Protein AF-A0A2I4BQE4-F1 (afdb_monomer_lite)

Secondary structure (DSSP, 8-state):
---------SS--TTHHHHHHHTS-HHHHHHHHHHHHHHHHHHHHHHHS-TTTS-HHHHHHHHHHHHHHHHHHHHGGGHHHHHHHHHHHHHHHHHS-HHHHHHHHHHHHHHHHHHHHHHIIIIITTT-----THHHHHHHHHHHHHHHHHHH--

InterPro domains:
  IPR049941 Lysophospholipid acyltransferase 7/Porcupine-like [PTHR13906] (12-153)

Organism: Austrofundulus limnaeus (NCBI:txid52670)

Structure (mmCIF, N/CA/C/O backbone):
data_AF-A0A2I4BQE4-F1
#
_entry.id   AF-A0A2I4BQE4-F1
#
loop_
_atom_site.group_PDB
_atom_site.id
_atom_site.type_symbol
_atom_site.label_atom_id
_atom_site.label_alt_id
_atom_site.label_comp_id
_atom_site.label_asym_id
_atom_site.label_entity_id
_atom_site.label_seq_id
_atom_site.pdbx_PDB_ins_code
_atom_site.Cartn_x
_atom_site.Cartn_y
_atom_site.Cartn_z
_atom_site.occupancy
_atom_site.B_iso_or_equiv
_atom_site.auth_seq_id
_atom_site.auth_comp_id
_atom_site.auth_asym_id
_atom_site.auth_atom_id
_atom_site.pdbx_PDB_model_num
ATOM 1 N N . MET A 1 1 ? 26.799 -1.380 -29.838 1.00 35.16 1 MET A N 1
ATOM 2 C CA . MET A 1 1 ? 26.316 -2.377 -28.862 1.00 35.16 1 MET A CA 1
ATOM 3 C C . MET A 1 1 ? 25.906 -1.593 -27.624 1.00 35.16 1 MET A C 1
ATOM 5 O O . MET A 1 1 ? 26.771 -1.190 -26.862 1.00 35.16 1 MET A O 1
ATOM 9 N N . ALA A 1 2 ? 24.636 -1.194 -27.534 1.00 32.75 2 ALA A N 1
ATOM 10 C CA . ALA A 1 2 ? 24.147 -0.369 -26.429 1.00 32.75 2 ALA A CA 1
ATOM 11 C C . ALA A 1 2 ? 23.829 -1.281 -25.233 1.00 32.75 2 ALA A C 1
ATOM 13 O O . ALA A 1 2 ? 23.104 -2.258 -25.433 1.00 32.75 2 ALA A O 1
ATOM 14 N N . PRO A 1 3 ? 24.337 -1.020 -24.017 1.00 42.03 3 PRO A N 1
ATOM 15 C CA . PRO A 1 3 ? 23.804 -1.680 -22.844 1.00 42.03 3 PRO A CA 1
ATOM 16 C C . PRO A 1 3 ? 22.463 -1.025 -22.511 1.00 42.03 3 PRO A C 1
ATOM 18 O O . PRO A 1 3 ? 22.379 0.169 -22.229 1.00 42.03 3 PRO A O 1
ATOM 21 N N . GLN A 1 4 ? 21.425 -1.846 -22.630 1.00 41.00 4 GLN A N 1
ATOM 22 C CA . GLN A 1 4 ? 20.055 -1.627 -22.191 1.00 41.00 4 GLN A CA 1
ATOM 23 C C . GLN A 1 4 ? 20.043 -0.971 -20.807 1.00 41.00 4 GLN A C 1
ATOM 25 O O . GLN A 1 4 ? 20.603 -1.510 -19.852 1.00 41.00 4 GLN A O 1
ATOM 30 N N . THR A 1 5 ? 19.404 0.188 -20.700 1.00 40.00 5 THR A N 1
ATOM 31 C CA . THR A 1 5 ? 19.064 0.827 -19.433 1.00 40.00 5 THR A CA 1
ATOM 32 C C . THR A 1 5 ? 18.166 -0.141 -18.665 1.00 40.00 5 THR A C 1
ATOM 34 O O . THR A 1 5 ? 16.975 -0.245 -18.948 1.00 40.00 5 THR A O 1
ATOM 37 N N . THR A 1 6 ? 18.720 -0.902 -17.720 1.00 44.50 6 THR A N 1
ATOM 38 C CA . THR A 1 6 ? 17.935 -1.637 -16.725 1.00 44.50 6 THR A CA 1
ATOM 39 C C . THR A 1 6 ? 17.156 -0.612 -15.912 1.00 44.50 6 THR A C 1
ATOM 41 O O . THR A 1 6 ? 17.664 -0.080 -14.925 1.00 44.50 6 THR A O 1
ATOM 44 N N . ALA A 1 7 ? 15.941 -0.289 -16.358 1.00 51.56 7 ALA A N 1
ATOM 45 C CA . ALA A 1 7 ? 14.956 0.376 -15.529 1.00 51.56 7 ALA A CA 1
ATOM 46 C C . ALA A 1 7 ? 14.806 -0.489 -14.275 1.00 51.56 7 ALA A C 1
ATOM 48 O O . ALA A 1 7 ? 14.443 -1.663 -14.353 1.00 51.56 7 ALA A O 1
ATOM 49 N N . SER A 1 8 ? 15.220 0.053 -13.137 1.00 59.50 8 SER A N 1
ATOM 50 C CA . SER A 1 8 ? 15.215 -0.651 -11.862 1.00 59.50 8 SER A CA 1
ATOM 51 C C . SER A 1 8 ? 13.767 -0.898 -11.434 1.00 59.50 8 SER A C 1
ATOM 53 O O . SER A 1 8 ? 13.159 -0.050 -10.785 1.00 59.50 8 SER A O 1
ATOM 55 N N . CYS A 1 9 ? 13.227 -2.055 -11.815 1.00 68.75 9 CYS A N 1
ATOM 56 C CA . CYS A 1 9 ? 11.937 -2.571 -11.367 1.00 68.75 9 CYS A CA 1
ATOM 57 C C . CYS A 1 9 ? 11.956 -2.705 -9.844 1.00 68.75 9 CYS A C 1
ATOM 59 O O . CYS A 1 9 ? 12.851 -3.340 -9.282 1.00 68.75 9 CYS A O 1
ATOM 61 N N . THR A 1 10 ? 10.988 -2.093 -9.171 1.00 81.31 10 THR A N 1
ATOM 62 C CA . THR A 1 10 ? 10.891 -2.150 -7.706 1.00 81.31 10 THR A CA 1
ATOM 63 C C . THR A 1 10 ? 10.210 -3.430 -7.238 1.00 81.31 10 THR A C 1
ATOM 65 O O . THR A 1 10 ? 10.541 -3.933 -6.166 1.00 81.31 10 THR A O 1
ATOM 68 N N . GLY A 1 11 ? 9.302 -3.975 -8.055 1.00 85.75 11 GLY A N 1
ATOM 69 C CA . GLY A 1 11 ? 8.620 -5.249 -7.839 1.00 85.75 11 GLY A CA 1
ATOM 70 C C . GLY A 1 11 ? 9.294 -6.443 -8.527 1.00 85.75 11 GLY A C 1
ATOM 71 O O . GLY A 1 11 ? 10.509 -6.500 -8.708 1.00 85.75 11 GLY A O 1
ATOM 72 N N . SER A 1 12 ? 8.485 -7.433 -8.902 1.00 90.19 12 SER A N 1
ATOM 73 C CA . SER A 1 12 ? 8.942 -8.670 -9.541 1.00 90.19 12 SER A CA 1
ATOM 74 C C . SER A 1 12 ? 9.389 -8.470 -10.993 1.00 90.19 12 SER A C 1
ATOM 76 O O . SER A 1 12 ? 8.718 -7.810 -11.776 1.00 90.19 12 SER A O 1
ATOM 78 N N . THR A 1 13 ? 10.457 -9.146 -11.414 1.00 91.12 13 THR A N 1
ATOM 79 C CA . THR A 1 13 ? 10.887 -9.188 -12.824 1.00 91.12 13 THR A CA 1
ATOM 80 C C . THR A 1 13 ? 10.331 -10.395 -13.591 1.00 91.12 13 THR A C 1
ATOM 82 O O . THR A 1 13 ? 10.671 -10.609 -14.752 1.00 91.12 13 THR A O 1
ATOM 85 N N . LEU A 1 14 ? 9.445 -11.196 -12.984 1.00 91.56 14 LEU A N 1
ATOM 86 C CA . LEU A 1 14 ? 8.943 -12.438 -13.591 1.00 91.56 14 LEU A CA 1
ATOM 87 C C . LEU A 1 14 ? 8.162 -12.215 -14.895 1.00 91.56 14 LEU A C 1
ATOM 89 O O . LEU A 1 14 ? 8.183 -13.074 -15.773 1.00 91.56 14 LEU A O 1
ATOM 93 N N . LEU A 1 15 ? 7.487 -11.070 -15.040 1.00 92.44 15 LEU A N 1
ATOM 94 C CA . LEU A 1 15 ? 6.705 -10.731 -16.237 1.00 92.44 15 LEU A CA 1
ATOM 95 C C . LEU A 1 15 ? 7.500 -9.923 -17.271 1.00 92.44 15 LEU A C 1
ATOM 97 O O . LEU A 1 15 ? 6.918 -9.386 -18.213 1.00 92.44 15 LEU A O 1
ATOM 101 N N . GLN A 1 16 ? 8.825 -9.861 -17.136 1.00 90.81 16 GLN A N 1
ATOM 102 C CA . GLN A 1 16 ? 9.694 -9.171 -18.085 1.00 90.81 16 GLN A CA 1
ATOM 103 C C . GLN A 1 16 ? 9.540 -9.656 -19.543 1.00 90.81 16 GLN A C 1
ATOM 105 O O . GLN A 1 16 ? 9.435 -8.800 -20.419 1.00 90.81 16 GLN A O 1
ATOM 110 N N . PRO A 1 17 ? 9.372 -10.964 -19.838 1.00 93.19 17 PRO A N 1
ATOM 111 C CA . PRO A 1 17 ? 9.103 -11.412 -21.209 1.00 93.19 17 PRO A CA 1
ATOM 112 C C . PRO A 1 17 ? 7.816 -10.816 -21.795 1.00 93.19 17 PRO A C 1
ATOM 114 O O . PRO A 1 17 ? 7.747 -10.498 -22.977 1.00 93.19 17 PRO A O 1
ATOM 117 N N . ILE A 1 18 ? 6.783 -10.638 -20.965 1.00 91.81 18 ILE A N 1
ATOM 118 C CA . ILE A 1 18 ? 5.511 -10.043 -21.394 1.00 91.81 18 ILE A CA 1
ATOM 119 C C . ILE A 1 18 ? 5.694 -8.542 -21.625 1.00 91.81 18 ILE A C 1
ATOM 121 O O . ILE A 1 18 ? 5.224 -8.027 -22.635 1.00 91.81 18 ILE A O 1
ATOM 125 N N . SER A 1 19 ? 6.405 -7.865 -20.719 1.00 91.12 19 SER A N 1
ATOM 126 C CA . SER A 1 19 ? 6.779 -6.449 -20.827 1.00 91.12 19 SER A CA 1
ATOM 127 C C . SER A 1 19 ? 7.508 -6.139 -22.139 1.00 91.12 19 SER A C 1
ATOM 129 O O . SER A 1 19 ? 7.147 -5.173 -22.810 1.00 91.12 19 SER A O 1
ATOM 131 N N . GLU A 1 20 ? 8.441 -6.998 -22.557 1.00 92.31 20 GLU A N 1
ATOM 132 C CA . GLU A 1 20 ? 9.169 -6.870 -23.827 1.00 92.31 20 GLU A CA 1
ATOM 133 C C . GLU A 1 20 ? 8.261 -7.063 -25.053 1.00 92.31 20 GLU A C 1
ATOM 135 O O . GLU A 1 20 ? 8.380 -6.326 -26.031 1.00 92.31 20 GLU A O 1
ATOM 140 N N . ILE A 1 21 ? 7.308 -8.002 -24.999 1.00 93.94 21 ILE A N 1
ATOM 141 C CA . ILE A 1 21 ? 6.352 -8.241 -26.095 1.00 93.94 21 ILE A CA 1
ATOM 142 C C . ILE A 1 21 ? 5.409 -7.044 -26.273 1.00 93.94 21 ILE A C 1
ATOM 144 O O . ILE A 1 21 ? 5.170 -6.598 -27.396 1.00 93.94 21 ILE A O 1
ATOM 148 N N . ILE A 1 22 ? 4.863 -6.517 -25.174 1.00 91.19 22 ILE A N 1
ATOM 149 C CA . ILE A 1 22 ? 3.853 -5.447 -25.219 1.00 91.19 22 ILE A CA 1
ATOM 150 C C . ILE A 1 22 ? 4.452 -4.036 -25.190 1.00 91.19 22 ILE A C 1
ATOM 152 O O . ILE A 1 22 ? 3.708 -3.067 -25.306 1.00 91.19 22 ILE A O 1
ATOM 156 N N . ASN A 1 23 ? 5.778 -3.916 -25.062 1.00 89.69 23 ASN A N 1
ATOM 157 C CA . ASN A 1 23 ? 6.515 -2.650 -24.991 1.00 89.69 23 ASN A CA 1
ATOM 158 C C . ASN A 1 23 ? 5.998 -1.701 -23.889 1.00 89.69 23 ASN A C 1
ATOM 160 O O . ASN A 1 23 ? 5.900 -0.490 -24.087 1.00 89.69 23 ASN A O 1
ATOM 164 N N . LEU A 1 24 ? 5.678 -2.251 -22.712 1.00 87.56 24 LEU A N 1
ATOM 165 C CA . LEU A 1 24 ? 5.294 -1.481 -21.521 1.00 87.56 24 LEU A CA 1
ATOM 166 C C . LEU A 1 24 ? 6.275 -1.725 -20.374 1.00 87.56 24 LEU A C 1
ATOM 168 O O . LEU A 1 24 ? 6.782 -2.841 -20.263 1.00 87.56 24 LEU A O 1
ATOM 172 N N . PRO A 1 25 ? 6.505 -0.747 -19.477 1.00 87.44 25 PRO A N 1
ATOM 173 C CA . PRO A 1 25 ? 7.320 -0.944 -18.282 1.00 87.44 25 PRO A CA 1
ATOM 174 C C . PRO A 1 25 ? 6.823 -2.122 -17.439 1.00 87.44 25 PRO A C 1
ATOM 176 O O . PRO A 1 25 ? 5.626 -2.228 -17.160 1.00 87.44 25 PRO A O 1
ATOM 179 N N . VAL A 1 26 ? 7.742 -2.982 -16.994 1.00 89.19 26 VAL A N 1
ATOM 180 C CA . VAL A 1 26 ? 7.414 -4.209 -16.245 1.00 89.19 26 VAL A CA 1
ATOM 181 C C . VAL A 1 26 ? 6.572 -3.940 -14.993 1.00 89.19 26 VAL A C 1
ATOM 183 O O . VAL A 1 26 ? 5.658 -4.708 -14.710 1.00 89.19 26 VAL A O 1
ATOM 186 N N . ASP A 1 27 ? 6.765 -2.807 -14.313 1.00 88.12 27 ASP A N 1
ATOM 187 C CA . ASP A 1 27 ? 5.961 -2.442 -13.141 1.00 88.12 27 ASP A CA 1
ATOM 188 C C . ASP A 1 27 ? 4.474 -2.218 -13.484 1.00 88.12 27 ASP A C 1
ATOM 190 O O . ASP A 1 27 ? 3.587 -2.588 -12.713 1.00 88.12 27 ASP A O 1
ATOM 194 N N . GLN A 1 28 ? 4.173 -1.654 -14.662 1.00 89.06 28 GLN A N 1
ATOM 195 C CA . GLN A 1 28 ? 2.791 -1.485 -15.130 1.00 89.06 28 GLN A CA 1
ATOM 196 C C . GLN A 1 28 ? 2.170 -2.834 -15.499 1.00 89.06 28 GLN A C 1
ATOM 198 O O . GLN A 1 28 ? 1.008 -3.090 -15.179 1.00 89.06 28 GLN A O 1
ATOM 203 N N . VAL A 1 29 ? 2.955 -3.714 -16.130 1.00 92.12 29 VAL A N 1
ATOM 204 C CA . VAL A 1 29 ? 2.526 -5.081 -16.461 1.00 92.12 29 VAL A CA 1
ATOM 205 C C . VAL A 1 29 ? 2.208 -5.862 -15.192 1.00 92.12 29 VAL A C 1
ATOM 207 O O . VAL A 1 29 ? 1.142 -6.471 -15.102 1.00 92.12 29 VAL A O 1
ATOM 210 N N . ASN A 1 30 ? 3.085 -5.781 -14.189 1.00 93.50 30 ASN A N 1
ATOM 211 C CA . ASN A 1 30 ? 2.864 -6.362 -12.872 1.00 93.50 30 ASN A CA 1
ATOM 212 C C . ASN A 1 30 ? 1.567 -5.840 -12.266 1.00 93.50 30 ASN A C 1
ATOM 214 O O . ASN A 1 30 ? 0.728 -6.646 -11.874 1.00 93.50 30 ASN A O 1
ATOM 218 N N . PHE A 1 31 ? 1.367 -4.516 -12.245 1.00 91.75 31 PHE A N 1
ATOM 219 C CA . PHE A 1 31 ? 0.158 -3.910 -11.690 1.00 91.75 31 PHE A CA 1
ATOM 220 C C . PHE A 1 31 ? -1.113 -4.453 -12.340 1.00 91.75 31 PHE A C 1
ATOM 222 O O . PHE A 1 31 ? -2.000 -4.945 -11.641 1.00 91.75 31 PHE A O 1
ATOM 229 N N . VAL A 1 32 ? -1.192 -4.433 -13.670 1.00 93.56 32 VAL A N 1
ATOM 230 C CA . VAL A 1 32 ? -2.366 -4.929 -14.400 1.00 93.56 32 VAL A CA 1
ATOM 231 C C . VAL A 1 32 ? -2.581 -6.425 -14.151 1.00 93.56 32 VAL A C 1
ATOM 233 O O . VAL A 1 32 ? -3.707 -6.840 -13.871 1.00 93.56 32 VAL A O 1
ATOM 236 N N . ALA A 1 33 ? -1.519 -7.232 -14.180 1.00 94.81 33 ALA A N 1
ATOM 237 C CA . ALA A 1 33 ? -1.602 -8.663 -13.903 1.00 94.81 33 ALA A CA 1
ATOM 238 C C . ALA A 1 33 ? -2.084 -8.950 -12.468 1.00 94.81 33 ALA A C 1
ATOM 240 O O . ALA A 1 33 ? -3.004 -9.754 -12.291 1.00 94.81 33 ALA A O 1
ATOM 241 N N . CYS A 1 34 ? -1.539 -8.251 -11.459 1.00 95.31 34 CYS A N 1
ATOM 242 C CA . CYS A 1 34 ? -1.995 -8.320 -10.066 1.00 95.31 34 CYS A CA 1
ATOM 243 C C . CYS A 1 34 ? -3.499 -8.011 -9.976 1.00 95.31 34 CYS A C 1
ATOM 245 O O . CYS A 1 34 ? -4.216 -8.726 -9.278 1.00 95.31 34 CYS A O 1
ATOM 247 N N . GLN A 1 35 ? -3.998 -6.978 -10.673 1.00 94.88 35 GLN A N 1
ATOM 248 C CA . GLN A 1 35 ? -5.416 -6.600 -10.600 1.00 94.88 35 GLN A CA 1
ATOM 249 C C . GLN A 1 35 ? -6.346 -7.611 -11.271 1.00 94.88 35 GLN A C 1
ATOM 251 O O . GLN A 1 35 ? -7.375 -7.970 -10.699 1.00 94.88 35 GLN A O 1
ATOM 256 N N . LEU A 1 36 ? -5.986 -8.121 -12.452 1.00 96.50 36 LEU A N 1
ATOM 257 C CA . LEU A 1 36 ? -6.764 -9.174 -13.112 1.00 96.50 36 LEU A CA 1
ATOM 258 C C . LEU A 1 36 ? -6.820 -10.434 -12.245 1.00 9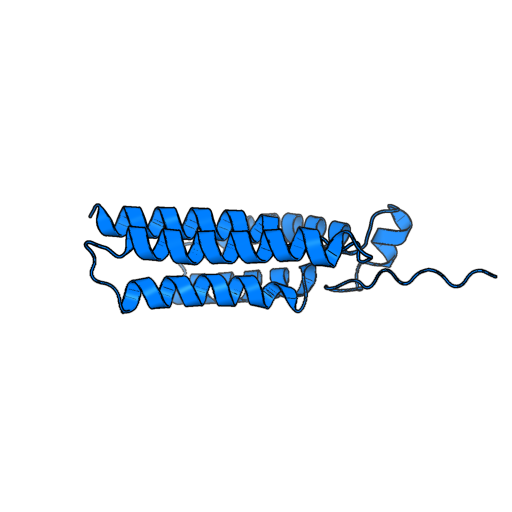6.50 36 LEU A C 1
ATOM 260 O O . LEU A 1 36 ? -7.887 -11.019 -12.055 1.00 96.50 36 LEU A O 1
ATOM 264 N N . PHE A 1 37 ? -5.688 -10.813 -11.654 1.00 96.88 37 PHE A N 1
ATOM 265 C CA . PHE A 1 37 ? -5.634 -11.924 -10.719 1.00 96.88 37 PHE A CA 1
ATOM 266 C C . PHE A 1 37 ? -6.470 -11.658 -9.459 1.00 96.88 37 PHE A C 1
ATOM 268 O O . PHE A 1 37 ? -7.230 -12.528 -9.042 1.00 96.88 37 PHE A O 1
ATOM 275 N N . ALA A 1 38 ? -6.417 -10.452 -8.886 1.00 95.50 38 ALA A N 1
ATOM 276 C CA . ALA A 1 38 ? -7.238 -10.077 -7.736 1.00 95.50 38 ALA A CA 1
ATOM 277 C C . ALA A 1 38 ? -8.745 -10.189 -8.032 1.00 95.50 38 ALA A C 1
ATOM 279 O O . ALA A 1 38 ? -9.497 -10.656 -7.177 1.00 95.50 38 ALA A O 1
ATOM 280 N N . LEU A 1 39 ? -9.191 -9.835 -9.244 1.00 95.19 39 LEU A N 1
ATOM 281 C CA . LEU A 1 39 ? -10.585 -10.006 -9.674 1.00 95.19 39 LEU A CA 1
ATOM 282 C C . LEU A 1 39 ? -10.992 -11.484 -9.754 1.00 95.19 39 LEU A C 1
ATOM 284 O O . LEU A 1 39 ? -12.058 -11.859 -9.261 1.00 95.19 39 LEU A O 1
ATOM 288 N N . LEU A 1 40 ? -10.136 -12.339 -10.321 1.00 95.38 40 LEU A N 1
ATOM 289 C CA . LEU A 1 40 ? -10.368 -13.788 -10.347 1.00 95.38 40 LEU A CA 1
ATOM 290 C C . LEU A 1 40 ? -10.421 -14.365 -8.927 1.00 95.38 40 LEU A C 1
ATOM 292 O O . LEU A 1 40 ? -11.324 -15.135 -8.590 1.00 95.38 40 LEU A O 1
ATOM 296 N N . MET A 1 41 ? -9.501 -13.934 -8.065 1.00 94.12 41 MET A N 1
ATOM 297 C CA . MET A 1 41 ? -9.477 -14.332 -6.664 1.00 94.12 41 MET A CA 1
ATOM 298 C C . MET A 1 41 ? -10.710 -13.843 -5.906 1.00 94.12 41 MET A C 1
ATOM 300 O O . MET A 1 41 ? -11.230 -14.588 -5.084 1.00 94.12 41 MET A O 1
ATOM 304 N N . ALA A 1 42 ? -11.252 -12.661 -6.203 1.00 93.06 42 ALA A N 1
ATOM 305 C CA . ALA A 1 42 ? -12.497 -12.191 -5.596 1.00 93.06 42 ALA A CA 1
ATOM 306 C C . ALA A 1 42 ? -13.680 -13.129 -5.904 1.00 93.06 42 ALA A C 1
ATOM 308 O O . ALA A 1 42 ? -14.480 -13.436 -5.014 1.00 93.06 42 ALA A O 1
ATOM 309 N N . MET A 1 43 ? -13.762 -13.649 -7.135 1.00 93.62 43 MET A N 1
ATOM 310 C CA . MET A 1 43 ? -14.765 -14.653 -7.509 1.00 93.62 43 MET A CA 1
ATOM 311 C C . MET A 1 43 ? -14.553 -15.968 -6.755 1.00 93.62 43 MET A C 1
ATOM 313 O O . MET A 1 43 ? -15.506 -16.530 -6.212 1.00 93.62 43 MET A O 1
ATOM 317 N N . TRP A 1 44 ? -13.304 -16.424 -6.644 1.00 93.81 44 TRP A N 1
ATOM 318 C CA . TRP A 1 44 ? -12.958 -17.610 -5.859 1.00 93.81 44 TRP A CA 1
ATOM 319 C C . TRP A 1 44 ? -13.311 -17.444 -4.370 1.00 93.81 44 TRP A C 1
ATOM 321 O O . TRP A 1 44 ? -13.946 -18.322 -3.784 1.00 93.81 44 TRP A O 1
ATOM 331 N N . PHE A 1 45 ? -13.010 -16.285 -3.773 1.00 91.12 45 PHE A N 1
ATOM 332 C CA . PHE A 1 45 ? -13.376 -15.945 -2.393 1.00 91.12 45 PHE A CA 1
ATOM 333 C C . PHE A 1 45 ? -14.890 -15.994 -2.173 1.00 91.12 45 PHE A C 1
ATOM 335 O O . PHE A 1 45 ? -15.341 -16.476 -1.136 1.00 91.12 45 PHE A O 1
ATOM 342 N N . ARG A 1 46 ? -15.689 -15.526 -3.139 1.00 89.75 46 ARG A N 1
ATOM 343 C CA . ARG A 1 46 ? -17.154 -15.552 -3.036 1.00 89.75 46 ARG A CA 1
ATOM 344 C C . ARG A 1 46 ? -17.713 -16.979 -3.030 1.00 89.75 46 ARG A C 1
ATOM 346 O O . ARG A 1 46 ? -18.699 -17.226 -2.340 1.00 89.75 46 ARG A O 1
ATOM 353 N N . ILE A 1 47 ? -17.096 -17.898 -3.774 1.00 89.69 47 ILE A N 1
ATOM 354 C CA . ILE A 1 47 ? -17.562 -19.288 -3.901 1.00 89.69 47 ILE A CA 1
ATOM 355 C C . ILE A 1 47 ? -17.093 -20.139 -2.714 1.00 89.69 47 ILE A C 1
ATOM 357 O O . ILE A 1 47 ? -17.902 -20.825 -2.092 1.00 89.69 47 ILE A O 1
ATOM 361 N N . TYR A 1 48 ? -15.802 -20.090 -2.382 1.00 87.88 48 TYR A N 1
ATOM 362 C CA . TYR A 1 48 ? -15.189 -21.021 -1.429 1.00 87.88 48 TYR A CA 1
ATOM 363 C C . TYR A 1 48 ? -15.058 -20.458 -0.013 1.00 87.88 48 TYR A C 1
ATOM 365 O O . TYR A 1 48 ? -15.162 -21.208 0.954 1.00 87.88 48 TYR A O 1
ATOM 373 N N . LEU A 1 49 ? -14.872 -19.142 0.129 1.00 88.50 49 LEU A N 1
ATOM 374 C CA . LEU A 1 49 ? -14.736 -18.452 1.419 1.00 88.50 49 LEU A CA 1
ATOM 375 C C . LEU A 1 49 ? -16.035 -17.717 1.796 1.00 88.50 49 LEU A C 1
ATOM 377 O O . LEU A 1 49 ? -16.023 -16.595 2.321 1.00 88.50 49 LEU A O 1
ATOM 381 N N . HIS A 1 50 ? -17.176 -18.351 1.513 1.00 86.94 50 HIS A N 1
ATOM 382 C CA . HIS A 1 50 ? -18.488 -17.785 1.802 1.00 86.94 50 HIS A CA 1
ATOM 383 C C . HIS A 1 50 ? -18.672 -17.569 3.323 1.00 86.94 50 HIS A C 1
ATOM 385 O O . HIS A 1 50 ? -18.345 -18.470 4.102 1.00 86.94 50 HIS A O 1
ATOM 391 N N . PRO A 1 51 ? -19.246 -16.432 3.777 1.00 85.00 51 PRO A N 1
ATOM 392 C CA . PRO A 1 51 ? -19.429 -16.122 5.203 1.00 85.00 51 PRO A CA 1
ATOM 393 C C . PRO A 1 51 ? -20.121 -17.222 6.019 1.00 85.00 51 PRO A C 1
ATOM 395 O O . PRO A 1 51 ? -19.817 -17.410 7.189 1.00 85.00 51 PRO A O 1
ATOM 398 N N . SER A 1 52 ? -21.038 -17.969 5.400 1.00 86.12 52 SER A N 1
ATOM 399 C CA . SER A 1 52 ? -21.771 -19.065 6.054 1.00 86.12 52 SER A CA 1
ATOM 400 C C . SER A 1 52 ? -20.967 -20.362 6.208 1.00 86.12 52 SER A C 1
ATOM 402 O O . SER A 1 52 ? -21.449 -21.298 6.837 1.00 86.12 52 SER A O 1
ATOM 404 N N . LYS A 1 53 ? -19.796 -20.466 5.570 1.00 85.44 53 LYS A N 1
ATOM 405 C CA . LYS A 1 53 ? -18.975 -21.688 5.515 1.00 85.44 53 LYS A CA 1
ATOM 406 C C . LYS A 1 53 ? -17.597 -21.507 6.145 1.00 85.44 53 LYS A C 1
ATOM 408 O O . LYS A 1 53 ? -16.987 -22.492 6.548 1.00 85.44 53 LYS A O 1
ATOM 413 N N . THR A 1 54 ? -17.108 -20.274 6.240 1.00 90.81 54 THR A N 1
ATOM 414 C CA . THR A 1 54 ? -15.747 -19.973 6.696 1.00 90.81 54 THR A CA 1
ATOM 415 C C . THR A 1 54 ? -15.769 -18.860 7.734 1.00 90.81 54 THR A C 1
ATOM 417 O O . THR A 1 54 ? -16.453 -17.851 7.557 1.00 90.81 54 THR A O 1
ATOM 420 N N . SER A 1 55 ? -14.993 -19.020 8.809 1.00 92.38 55 SER A N 1
ATOM 421 C CA . SER A 1 55 ? -14.931 -18.027 9.881 1.00 92.38 55 SER A CA 1
ATOM 422 C C . SER A 1 55 ? -14.366 -16.683 9.388 1.00 92.38 55 SER A C 1
ATOM 424 O O . SER A 1 55 ? -13.520 -16.659 8.486 1.00 92.38 55 SER A O 1
ATOM 426 N N . PRO A 1 56 ? -14.778 -15.548 9.989 1.00 92.62 56 PRO A N 1
ATOM 427 C CA . PRO A 1 56 ? -14.236 -14.232 9.650 1.00 92.62 56 PRO A CA 1
ATOM 428 C C . PRO A 1 56 ? -12.710 -14.176 9.763 1.00 92.62 56 PRO A C 1
ATOM 430 O O . PRO A 1 56 ? -12.051 -13.650 8.872 1.00 92.62 56 PRO A O 1
ATOM 433 N N . PHE A 1 57 ? -12.140 -14.791 10.805 1.00 93.19 57 PHE A N 1
ATOM 434 C CA . PHE A 1 57 ? -10.695 -14.826 11.027 1.00 93.19 57 PHE A CA 1
ATOM 435 C C . PHE A 1 57 ? -9.933 -15.417 9.835 1.00 93.19 57 PHE A C 1
ATOM 437 O O . PHE A 1 57 ? -9.032 -14.774 9.303 1.00 93.19 57 PHE A O 1
ATOM 444 N N . VAL A 1 58 ? -10.337 -16.601 9.357 1.00 93.50 58 VAL A N 1
ATOM 445 C CA . VAL A 1 58 ? -9.689 -17.249 8.204 1.00 93.50 58 VAL A CA 1
ATOM 446 C C . VAL A 1 58 ? -9.811 -16.373 6.959 1.00 93.50 58 VAL A C 1
ATOM 448 O O . VAL A 1 58 ? -8.837 -16.185 6.237 1.00 93.50 58 VAL A O 1
ATOM 451 N N . ARG A 1 59 ? -10.984 -15.775 6.727 1.00 93.06 59 ARG A N 1
ATOM 452 C CA . ARG A 1 59 ? -11.220 -14.901 5.568 1.00 93.06 59 ARG A CA 1
ATOM 453 C C . ARG A 1 59 ? -10.308 -13.676 5.581 1.00 93.06 59 ARG A C 1
ATOM 455 O O . ARG A 1 59 ? -9.740 -13.343 4.544 1.00 93.06 59 ARG A O 1
ATOM 462 N N . HIS A 1 60 ? -10.132 -13.047 6.741 1.00 93.88 60 HIS A N 1
ATOM 463 C CA . HIS A 1 60 ? -9.223 -11.915 6.898 1.00 93.88 60 HIS A CA 1
ATOM 464 C C . HIS A 1 60 ? -7.764 -12.323 6.717 1.00 93.88 60 HIS A C 1
ATOM 466 O O . HIS A 1 60 ? -7.056 -11.664 5.968 1.00 93.88 60 HIS A O 1
ATOM 472 N N . VAL A 1 61 ? -7.321 -13.427 7.326 1.00 95.44 61 VAL A N 1
ATOM 473 C CA . VAL A 1 61 ? -5.936 -13.901 7.178 1.00 95.44 61 VAL A CA 1
ATOM 474 C C . VAL A 1 61 ? -5.610 -14.188 5.712 1.00 95.44 61 VAL A C 1
ATOM 476 O O . VAL A 1 61 ? -4.611 -13.684 5.206 1.00 95.44 61 VAL A O 1
ATOM 479 N N . VAL A 1 62 ? -6.466 -14.929 5.000 1.00 94.81 62 VAL A N 1
ATOM 480 C CA . VAL A 1 62 ? -6.230 -15.249 3.582 1.00 94.81 62 VAL A CA 1
ATOM 481 C C . VAL A 1 62 ? -6.256 -13.979 2.724 1.00 94.81 62 VAL A C 1
ATOM 483 O O . VAL A 1 62 ? -5.371 -13.804 1.890 1.00 94.81 62 VAL A O 1
ATOM 486 N N . ALA A 1 63 ? -7.214 -13.068 2.941 1.00 94.62 63 ALA A N 1
ATOM 487 C CA . ALA A 1 63 ? -7.275 -11.799 2.209 1.00 94.62 63 ALA A CA 1
ATOM 488 C C . ALA A 1 63 ? -6.024 -10.936 2.436 1.00 94.62 63 ALA A C 1
ATOM 490 O O . ALA A 1 63 ? -5.473 -10.393 1.481 1.00 94.62 63 ALA A O 1
ATOM 491 N N . THR A 1 64 ? -5.557 -10.836 3.682 1.00 94.44 64 THR A N 1
ATOM 492 C CA . THR A 1 64 ? -4.376 -10.047 4.046 1.00 94.44 64 THR A CA 1
ATOM 493 C C . THR A 1 64 ? -3.104 -10.647 3.463 1.00 94.44 64 THR A C 1
ATOM 495 O O . THR A 1 64 ? -2.313 -9.915 2.878 1.00 94.44 64 THR A O 1
ATOM 498 N N . LEU A 1 65 ? -2.907 -11.966 3.565 1.00 96.19 65 LEU A N 1
ATOM 499 C CA . LEU A 1 65 ? -1.727 -12.630 3.001 1.00 96.19 65 LEU A CA 1
ATOM 500 C C . LEU A 1 65 ? -1.689 -12.512 1.475 1.00 96.19 65 LEU A C 1
ATOM 502 O O . LEU A 1 65 ? -0.643 -12.197 0.911 1.00 96.19 65 LEU A O 1
ATOM 506 N N . LEU A 1 66 ? -2.831 -12.706 0.812 1.00 96.44 66 LEU A N 1
ATOM 507 C CA . LEU A 1 66 ? -2.948 -12.543 -0.634 1.00 96.44 66 LEU A CA 1
ATOM 508 C C . LEU A 1 66 ? -2.691 -11.092 -1.057 1.00 96.44 66 LEU A C 1
ATOM 510 O O . LEU A 1 66 ? -1.913 -10.847 -1.974 1.00 96.44 66 LEU A O 1
ATOM 514 N N . GLY A 1 67 ? -3.312 -10.126 -0.377 1.00 95.56 67 GLY A N 1
ATOM 515 C CA . GLY A 1 67 ? -3.118 -8.704 -0.649 1.00 95.56 67 GLY A CA 1
ATOM 516 C C . GLY A 1 67 ? -1.670 -8.263 -0.437 1.00 95.56 67 GLY A C 1
ATOM 517 O O . GLY A 1 67 ? -1.125 -7.547 -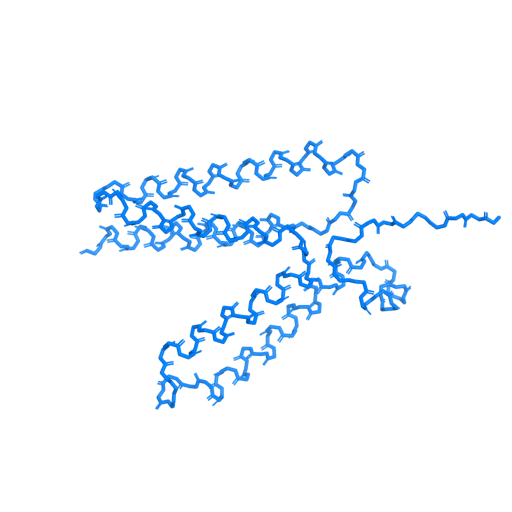1.273 1.00 95.56 67 GLY A O 1
ATOM 518 N N . LEU A 1 68 ? -1.022 -8.740 0.630 1.00 95.50 68 LEU A N 1
ATOM 519 C CA . LEU A 1 68 ? 0.387 -8.468 0.906 1.00 95.50 68 LEU A CA 1
ATOM 520 C C . LEU A 1 68 ? 1.299 -9.084 -0.159 1.00 95.50 68 LEU A C 1
ATOM 522 O O . LEU A 1 68 ? 2.215 -8.415 -0.625 1.00 95.50 68 LEU A O 1
ATOM 526 N N . TYR A 1 69 ? 1.029 -10.321 -0.582 1.00 96.25 69 TYR A N 1
ATOM 527 C CA . TYR A 1 69 ? 1.761 -10.958 -1.674 1.00 96.25 69 TYR A CA 1
ATOM 528 C C . TYR A 1 69 ? 1.657 -10.147 -2.971 1.00 96.25 69 TYR A C 1
ATOM 530 O O . TYR A 1 69 ? 2.677 -9.856 -3.589 1.00 96.25 69 TYR A O 1
ATOM 538 N N . LEU A 1 70 ? 0.448 -9.726 -3.358 1.00 95.88 70 LEU A N 1
ATOM 539 C CA . LEU A 1 70 ? 0.251 -8.915 -4.563 1.00 95.88 70 LEU A CA 1
ATOM 540 C C . LEU A 1 70 ? 0.914 -7.541 -4.442 1.00 95.88 70 LEU A C 1
ATOM 542 O O . LEU A 1 70 ? 1.521 -7.075 -5.400 1.00 95.88 70 LEU A O 1
ATOM 546 N N . ALA A 1 71 ? 0.861 -6.912 -3.267 1.00 94.25 71 ALA A N 1
ATOM 547 C CA . ALA A 1 71 ? 1.551 -5.652 -3.016 1.00 94.25 71 ALA A CA 1
ATOM 548 C C . ALA A 1 71 ? 3.076 -5.794 -3.143 1.00 94.25 71 ALA A C 1
ATOM 550 O O . ALA A 1 71 ? 3.705 -4.974 -3.805 1.00 94.25 71 ALA A O 1
ATOM 551 N N . LEU A 1 72 ? 3.663 -6.846 -2.563 1.00 94.12 72 LEU A N 1
ATOM 552 C CA . LEU A 1 72 ? 5.093 -7.147 -2.682 1.00 94.12 72 LEU A CA 1
ATOM 553 C C . LEU A 1 72 ? 5.486 -7.471 -4.126 1.00 94.12 72 LEU A C 1
ATOM 555 O O . 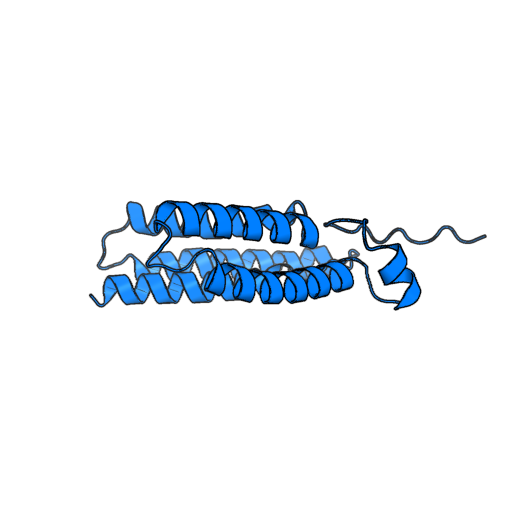LEU A 1 72 ? 6.512 -7.001 -4.605 1.00 94.12 72 LEU A O 1
ATOM 559 N N . PHE A 1 73 ? 4.664 -8.239 -4.842 1.00 94.06 73 PHE A N 1
ATOM 560 C CA . PHE A 1 73 ? 4.905 -8.568 -6.245 1.00 94.06 73 PHE A CA 1
ATOM 561 C C . PHE A 1 73 ? 4.921 -7.313 -7.122 1.00 94.06 73 PHE A C 1
ATOM 563 O O . PHE A 1 73 ? 5.794 -7.158 -7.973 1.00 94.06 73 PHE A O 1
ATOM 570 N N . CYS A 1 74 ? 3.961 -6.417 -6.901 1.00 92.31 74 CYS A N 1
ATOM 571 C CA . CYS A 1 74 ? 3.766 -5.236 -7.723 1.00 92.31 74 CYS A CA 1
ATOM 572 C C . CYS A 1 74 ? 4.703 -4.066 -7.363 1.00 92.31 74 CYS A C 1
ATOM 574 O O . CYS A 1 74 ? 5.125 -3.346 -8.261 1.00 92.31 74 CYS A O 1
ATOM 576 N N . PHE A 1 75 ? 5.044 -3.879 -6.083 1.00 90.25 75 PHE A N 1
ATOM 577 C CA . PHE A 1 75 ? 5.748 -2.681 -5.594 1.00 90.25 75 PHE A CA 1
ATOM 578 C C . PHE A 1 75 ? 7.026 -2.974 -4.786 1.00 90.25 75 PHE A C 1
ATOM 580 O O . PHE A 1 75 ? 7.717 -2.043 -4.368 1.00 90.25 75 PHE A O 1
ATOM 587 N N . GLY A 1 76 ? 7.337 -4.246 -4.516 1.00 90.62 76 GLY A N 1
ATOM 588 C CA . GLY A 1 76 ? 8.489 -4.658 -3.708 1.00 90.62 76 GLY A CA 1
ATOM 589 C C . GLY A 1 76 ? 8.556 -3.940 -2.365 1.00 90.62 76 GLY A C 1
ATOM 590 O O . GLY A 1 76 ? 7.565 -3.882 -1.642 1.00 90.62 76 GLY A O 1
ATOM 591 N N . TRP A 1 77 ? 9.712 -3.356 -2.037 1.00 87.69 77 TRP A N 1
ATOM 592 C CA . TRP A 1 77 ? 9.932 -2.654 -0.764 1.00 87.69 77 TRP A CA 1
ATOM 593 C C . TRP A 1 77 ? 8.966 -1.488 -0.515 1.00 87.69 77 TRP A C 1
ATOM 595 O O . TRP A 1 77 ? 8.678 -1.182 0.643 1.00 87.69 77 TRP A O 1
ATOM 605 N N . TYR A 1 78 ? 8.399 -0.877 -1.561 1.00 88.62 78 TYR A N 1
ATOM 606 C CA . TYR A 1 78 ? 7.406 0.188 -1.394 1.00 88.62 78 TYR A CA 1
ATOM 607 C C . TYR A 1 78 ? 6.095 -0.313 -0.779 1.00 88.62 78 TYR A C 1
ATOM 609 O O . TYR A 1 78 ? 5.359 0.487 -0.201 1.00 88.62 78 TYR A O 1
ATOM 617 N N . SER A 1 79 ? 5.818 -1.625 -0.795 1.00 91.69 79 SER A N 1
ATOM 618 C CA . SER A 1 79 ? 4.667 -2.195 -0.083 1.00 91.69 79 SER A CA 1
ATOM 619 C C . SER A 1 79 ? 4.722 -1.932 1.428 1.00 91.69 79 SER A C 1
ATOM 621 O O . SER A 1 79 ? 3.689 -1.966 2.097 1.00 91.69 79 SER A O 1
ATOM 623 N N . LEU A 1 80 ? 5.906 -1.639 1.981 1.00 92.25 80 LEU A N 1
ATOM 624 C CA . LEU A 1 80 ? 6.068 -1.256 3.380 1.00 92.25 80 LEU A CA 1
ATOM 625 C C . LEU A 1 80 ? 5.284 0.021 3.717 1.00 92.25 80 LEU A C 1
ATOM 627 O O . LEU A 1 80 ? 4.734 0.114 4.812 1.00 92.25 80 LEU A O 1
ATOM 631 N N . HIS A 1 81 ? 5.148 0.965 2.779 1.00 93.69 81 HIS A N 1
ATOM 632 C CA . HIS A 1 81 ? 4.338 2.170 2.979 1.00 93.69 81 HIS A CA 1
ATOM 633 C C . HIS A 1 81 ? 2.872 1.834 3.291 1.00 93.69 81 HIS A C 1
ATOM 635 O O . HIS A 1 81 ? 2.251 2.511 4.110 1.00 93.69 81 HIS A O 1
ATOM 641 N N . PHE A 1 82 ? 2.337 0.754 2.708 1.00 94.44 82 PHE A N 1
ATOM 642 C CA . PHE A 1 82 ? 0.955 0.320 2.936 1.00 94.44 82 PHE A CA 1
ATOM 643 C C . PHE A 1 82 ? 0.784 -0.169 4.380 1.00 94.44 82 PHE A C 1
ATOM 645 O O . PHE A 1 82 ? -0.195 0.164 5.051 1.00 94.44 82 PHE A O 1
ATOM 652 N N . LEU A 1 83 ? 1.776 -0.918 4.876 1.00 94.50 83 LEU A N 1
ATOM 653 C CA . LEU A 1 83 ? 1.812 -1.417 6.250 1.00 94.50 83 LEU A CA 1
ATOM 654 C C . LEU A 1 83 ? 2.016 -0.285 7.258 1.00 94.50 83 LEU A C 1
ATOM 656 O O . LEU A 1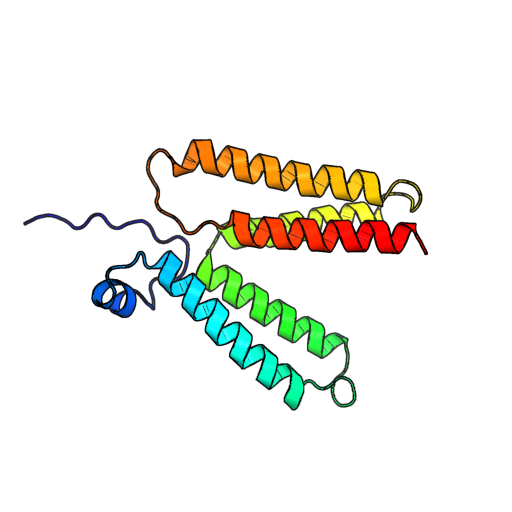 83 ? 1.330 -0.254 8.276 1.00 94.50 83 LEU A O 1
ATOM 660 N N . ILE A 1 84 ? 2.911 0.663 6.966 1.00 94.94 84 ILE A N 1
ATOM 661 C CA . ILE A 1 84 ? 3.149 1.828 7.824 1.00 94.94 84 ILE A CA 1
ATOM 662 C C . ILE A 1 84 ? 1.874 2.662 7.936 1.00 94.94 84 ILE A C 1
ATOM 664 O O . ILE A 1 84 ? 1.452 2.963 9.049 1.00 94.94 84 ILE A O 1
ATOM 668 N N . GLN A 1 85 ? 1.222 2.994 6.819 1.00 94.19 85 GLN A N 1
ATOM 669 C CA . GLN A 1 85 ? 0.005 3.805 6.854 1.00 94.19 85 GLN A CA 1
ATOM 670 C C . GLN A 1 85 ? -1.123 3.117 7.635 1.00 94.19 85 GLN A C 1
ATOM 672 O O . GLN A 1 85 ? -1.756 3.760 8.471 1.00 94.19 85 GLN A O 1
ATOM 677 N N . SER A 1 86 ? -1.330 1.812 7.419 1.00 93.44 86 SER A N 1
ATOM 678 C CA . SER A 1 86 ? -2.316 1.024 8.173 1.00 93.44 86 SER A CA 1
ATOM 679 C C . SER A 1 86 ? -1.958 0.879 9.657 1.00 93.44 86 SER A C 1
ATOM 681 O O . SER A 1 86 ? -2.847 0.836 10.507 1.00 93.44 86 SER A O 1
ATOM 683 N N . GLY A 1 87 ? -0.669 0.771 9.987 1.00 94.88 87 GLY A N 1
ATOM 684 C CA . GLY A 1 87 ? -0.192 0.665 11.364 1.00 94.88 87 GLY A CA 1
ATOM 685 C C . GLY A 1 87 ? -0.350 1.977 12.129 1.00 94.88 87 GLY A C 1
ATOM 686 O O . GLY A 1 87 ? -0.849 1.976 13.252 1.00 94.88 87 GLY A O 1
ATOM 687 N N . LEU A 1 88 ? 0.003 3.103 11.501 1.00 94.56 88 LEU A N 1
ATOM 688 C CA . LEU A 1 88 ? -0.175 4.440 12.067 1.00 94.56 88 LEU A CA 1
ATOM 689 C C . LEU A 1 88 ? -1.647 4.721 12.379 1.00 94.56 88 LEU A C 1
ATOM 691 O O . LEU A 1 88 ? -1.966 5.163 13.482 1.00 94.56 88 LEU A O 1
ATOM 695 N N . SER A 1 89 ? -2.555 4.423 11.446 1.00 93.62 89 SER A N 1
ATOM 696 C CA . SER A 1 89 ? -3.987 4.625 11.673 1.00 93.62 89 SER A CA 1
ATOM 697 C C . SER A 1 89 ? -4.540 3.749 12.788 1.00 93.62 89 SER A C 1
ATOM 699 O O . SER A 1 89 ? -5.318 4.228 13.607 1.00 93.62 89 SER A O 1
ATOM 701 N N . TYR A 1 90 ? -4.121 2.483 12.843 1.00 93.75 90 TYR A N 1
ATOM 702 C CA . TYR A 1 90 ? -4.535 1.565 13.900 1.00 93.75 90 TYR A CA 1
ATOM 703 C C . TYR A 1 90 ? -4.035 2.029 15.274 1.00 93.75 90 TYR A C 1
ATOM 705 O O . TYR A 1 90 ? -4.788 2.014 16.243 1.00 93.75 90 TYR A O 1
ATOM 713 N N . GLY A 1 91 ? -2.795 2.525 15.346 1.00 93.75 91 GLY A N 1
ATOM 714 C CA . GLY A 1 91 ? -2.258 3.144 16.556 1.00 93.75 91 GLY A CA 1
ATOM 715 C C . GLY A 1 91 ? -3.112 4.323 17.025 1.00 93.75 91 GLY A C 1
ATOM 716 O O . GLY A 1 91 ? -3.499 4.372 18.189 1.00 93.75 91 GLY A O 1
ATOM 717 N N . VAL A 1 92 ? -3.481 5.236 16.121 1.00 93.50 92 VAL A N 1
ATOM 718 C CA . VAL A 1 92 ? -4.374 6.359 16.458 1.00 93.50 92 VAL A CA 1
ATOM 719 C C . VAL A 1 92 ? -5.713 5.866 17.012 1.00 93.50 92 VAL A C 1
ATOM 721 O O . VAL A 1 92 ? -6.164 6.383 18.029 1.00 93.50 92 VAL A O 1
ATOM 724 N N . MET A 1 93 ? -6.318 4.847 16.395 1.00 89.69 93 MET A N 1
ATOM 725 C CA . MET A 1 93 ? -7.598 4.286 16.848 1.00 89.69 93 MET A CA 1
ATOM 726 C C . MET A 1 93 ? -7.525 3.631 18.236 1.00 89.69 93 MET A C 1
ATOM 728 O O . MET A 1 93 ? -8.533 3.579 18.931 1.00 89.69 93 MET A O 1
ATOM 732 N N . ILE A 1 94 ? -6.353 3.145 18.657 1.00 92.19 94 ILE A N 1
ATOM 733 C CA . ILE A 1 94 ? -6.155 2.572 19.997 1.00 92.19 94 ILE A CA 1
ATOM 734 C C . ILE A 1 94 ? -5.910 3.652 21.055 1.00 92.19 94 ILE A C 1
ATOM 736 O O . ILE A 1 94 ? -6.408 3.535 22.173 1.00 92.19 94 ILE A O 1
ATOM 740 N N . PHE A 1 95 ? -5.092 4.660 20.746 1.00 91.62 95 PHE A N 1
ATOM 741 C CA . PHE A 1 95 ? -4.572 5.587 21.759 1.00 91.62 95 PHE A CA 1
ATOM 742 C C . PHE A 1 95 ? -5.380 6.881 21.914 1.00 91.62 95 PHE A C 1
ATOM 744 O O . PHE A 1 95 ? -5.251 7.551 22.937 1.00 91.62 95 PHE A O 1
ATOM 751 N N . VAL A 1 96 ? -6.183 7.264 20.919 1.00 90.62 96 VAL A N 1
ATOM 7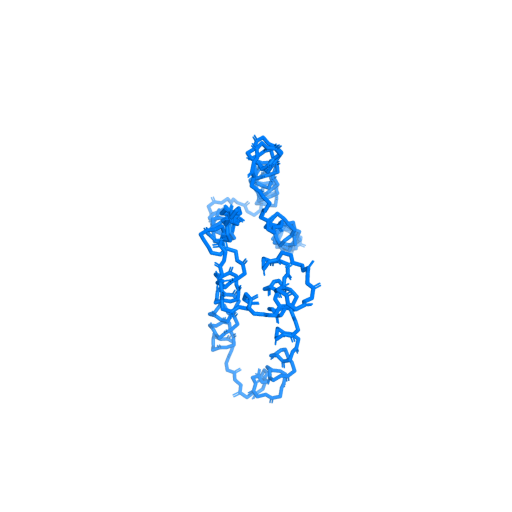52 C CA . VAL A 1 96 ? -6.937 8.526 20.920 1.00 90.62 96 VAL A CA 1
ATOM 753 C C . VAL A 1 96 ? -8.383 8.291 21.358 1.00 90.62 96 VAL A C 1
ATOM 755 O O . VAL A 1 96 ? -8.997 7.293 20.994 1.00 90.62 96 VAL A O 1
ATOM 758 N N . SER A 1 97 ? -8.949 9.225 22.129 1.00 86.06 97 SER A N 1
ATOM 759 C CA . SER A 1 97 ? -10.360 9.170 22.524 1.00 86.06 97 SER A CA 1
ATOM 760 C C . SER A 1 97 ? -11.296 9.274 21.315 1.00 86.06 97 SER A C 1
ATOM 762 O O . SER A 1 97 ? -10.996 9.967 20.339 1.00 86.06 97 SER A O 1
ATOM 764 N N . LEU A 1 98 ? -12.459 8.617 21.398 1.00 85.56 98 LEU A N 1
ATOM 765 C CA . LEU A 1 98 ? -13.426 8.532 20.296 1.00 85.56 98 LEU A CA 1
ATOM 766 C C . LEU A 1 98 ? -13.782 9.908 19.713 1.00 85.56 98 LEU A C 1
ATOM 768 O O . LEU A 1 98 ? -13.742 10.070 18.498 1.00 85.56 98 LEU A O 1
ATOM 772 N N . GLU A 1 99 ? -13.988 10.915 20.568 1.00 86.94 99 GLU A N 1
ATOM 773 C CA . GLU A 1 99 ? -14.334 12.298 20.191 1.00 86.94 99 GLU A CA 1
ATOM 774 C C . GLU A 1 99 ? -13.342 12.944 19.202 1.00 86.94 99 GLU A C 1
ATOM 776 O O . GLU A 1 99 ? -13.721 13.752 18.354 1.00 86.94 99 GLU A O 1
ATOM 781 N N . HIS A 1 100 ? -12.059 12.581 19.272 1.00 89.62 100 HIS A N 1
ATOM 782 C CA . HIS A 1 100 ? -11.017 13.188 18.441 1.00 89.62 100 HIS A CA 1
ATOM 783 C C . HIS 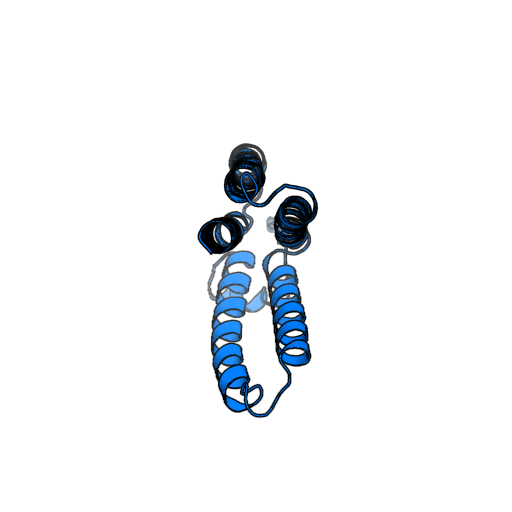A 1 100 ? -10.405 12.222 17.421 1.00 89.62 100 HIS A C 1
ATOM 785 O O . HIS A 1 100 ? -9.686 12.659 16.518 1.00 89.62 100 HIS A O 1
ATOM 791 N N . MET A 1 101 ? -10.688 10.923 17.537 1.00 91.75 101 MET A N 1
ATOM 792 C CA . MET A 1 101 ? -10.057 9.857 16.761 1.00 91.75 101 MET A CA 1
ATOM 793 C C . MET A 1 101 ? -10.099 10.115 15.249 1.00 91.75 101 MET A C 1
ATOM 795 O O . MET A 1 101 ? -9.066 10.017 14.588 1.00 91.75 101 MET A O 1
ATOM 799 N N . HIS A 1 102 ? -11.254 10.504 14.703 1.00 90.81 102 HIS A N 1
ATOM 800 C CA . HIS A 1 102 ? -11.426 10.764 13.270 1.00 90.81 102 HIS A CA 1
ATOM 801 C C . HIS A 1 102 ? -10.518 11.896 12.757 1.00 90.81 102 HIS A C 1
ATOM 803 O O . HIS A 1 102 ? -9.896 11.753 11.703 1.00 90.81 102 HIS A O 1
ATOM 809 N N . LYS A 1 103 ? -10.358 12.987 13.525 1.00 91.81 103 LYS A N 1
ATOM 810 C CA . LYS A 1 103 ? -9.496 14.128 13.157 1.00 91.81 103 LYS A CA 1
ATOM 811 C C . LYS A 1 103 ? -8.033 13.713 13.122 1.00 91.81 103 LYS A C 1
ATOM 813 O O . LYS A 1 103 ? -7.343 13.974 12.142 1.00 91.81 103 LYS A O 1
ATOM 818 N N . TYR A 1 104 ? -7.565 13.039 14.173 1.00 93.19 104 TYR A N 1
ATOM 819 C CA . TYR A 1 104 ? -6.182 12.569 14.237 1.00 93.19 104 TYR A CA 1
ATOM 820 C C . TYR A 1 104 ? -5.898 11.511 13.171 1.00 93.19 104 TYR A C 1
ATOM 822 O O . TYR A 1 104 ? -4.852 11.562 12.529 1.00 93.19 104 TYR A O 1
ATOM 830 N N . CYS A 1 105 ? -6.836 10.594 12.926 1.00 94.12 105 CYS A N 1
ATOM 831 C CA . CYS A 1 105 ? -6.686 9.562 11.906 1.00 94.12 105 CYS A CA 1
ATOM 832 C C . CYS A 1 105 ? -6.579 10.186 10.509 1.00 94.12 105 CYS A C 1
ATOM 834 O O . CYS A 1 105 ? -5.678 9.840 9.741 1.00 94.12 105 CYS A O 1
ATOM 836 N N . PHE A 1 106 ? -7.429 11.173 10.213 1.00 93.88 106 PHE A N 1
ATOM 837 C CA . PHE A 1 106 ? -7.368 11.942 8.974 1.00 93.88 106 PHE A CA 1
ATOM 838 C C . PHE A 1 106 ? -6.037 12.686 8.824 1.00 93.88 106 PHE A C 1
ATOM 840 O O . PHE A 1 106 ? -5.363 12.528 7.811 1.00 93.88 106 PHE A O 1
ATOM 847 N N . ILE A 1 107 ? -5.618 13.446 9.841 1.00 96.00 107 ILE A N 1
ATOM 848 C CA . ILE A 1 107 ? -4.367 14.220 9.801 1.00 96.00 107 ILE A CA 1
ATOM 849 C C . ILE A 1 107 ? -3.161 13.301 9.580 1.00 96.00 107 ILE A C 1
ATOM 851 O O . ILE A 1 107 ? -2.314 13.593 8.739 1.00 96.00 107 ILE A O 1
ATOM 855 N N . VAL A 1 108 ? -3.085 12.178 10.298 1.00 95.25 108 VAL A N 1
ATOM 856 C CA . VAL A 1 108 ? -1.959 11.238 10.200 1.00 95.25 108 VAL A CA 1
ATOM 857 C C . VAL A 1 108 ? -1.928 10.544 8.838 1.00 95.25 108 VAL A C 1
ATOM 859 O O . VAL A 1 108 ? -0.879 10.505 8.195 1.00 95.25 108 VAL A O 1
ATOM 862 N N . THR A 1 109 ? -3.059 10.015 8.366 1.00 94.56 109 THR A N 1
ATOM 863 C CA . THR A 1 109 ? -3.104 9.273 7.094 1.00 94.56 109 THR A CA 1
ATOM 864 C C . THR A 1 109 ? -2.949 10.179 5.879 1.00 94.56 109 THR A C 1
ATOM 866 O O . THR A 1 109 ? -2.221 9.831 4.949 1.00 94.56 109 THR A O 1
ATOM 869 N N . LEU A 1 110 ? -3.579 11.356 5.884 1.00 95.50 110 LEU A N 1
ATOM 870 C CA . LEU A 1 110 ? -3.420 12.338 4.819 1.00 95.50 110 LEU A CA 1
ATOM 871 C C . LEU A 1 110 ? -2.017 12.951 4.842 1.00 95.50 110 LEU A C 1
ATOM 873 O O . LEU A 1 110 ? -1.405 13.096 3.789 1.00 95.50 110 LEU A O 1
ATOM 877 N N . GLY A 1 111 ? -1.475 13.256 6.023 1.00 95.81 111 GLY A N 1
ATOM 878 C CA . GLY A 1 111 ? -0.111 13.761 6.175 1.00 95.81 111 GLY A CA 1
ATOM 879 C C . GLY A 1 111 ? 0.935 12.779 5.646 1.00 95.81 111 GLY A C 1
ATOM 880 O O . GLY A 1 111 ? 1.834 13.176 4.904 1.00 95.81 111 GLY A O 1
ATOM 881 N N . TYR A 1 112 ? 0.784 11.484 5.947 1.00 95.31 112 TYR A N 1
ATOM 882 C CA . TYR A 1 112 ? 1.664 10.447 5.406 1.00 95.31 112 TYR A CA 1
ATOM 883 C C . TYR A 1 112 ? 1.542 10.314 3.881 1.00 95.31 112 TYR A C 1
ATOM 885 O O . TYR A 1 112 ? 2.558 10.225 3.188 1.00 95.31 112 TYR A O 1
ATOM 893 N N . LEU A 1 113 ? 0.320 10.375 3.338 1.00 94.44 113 LEU A N 1
ATOM 894 C CA . LEU A 1 113 ? 0.090 10.375 1.892 1.00 94.44 113 LEU A CA 1
ATOM 895 C C . LEU A 1 113 ? 0.735 11.594 1.213 1.00 94.44 113 LEU A C 1
ATOM 897 O O . LEU A 1 113 ? 1.386 11.435 0.183 1.00 94.44 113 LEU A O 1
ATOM 901 N N . ILE A 1 114 ? 0.608 12.792 1.794 1.00 94.44 114 ILE A N 1
ATOM 902 C CA . ILE A 1 114 ? 1.249 14.017 1.293 1.00 94.44 114 ILE A CA 1
ATOM 903 C C . ILE A 1 114 ? 2.770 13.856 1.285 1.00 94.44 114 ILE A C 1
ATOM 905 O O . ILE A 1 114 ? 3.405 14.176 0.283 1.00 94.44 114 ILE A O 1
ATOM 909 N N . LEU A 1 115 ? 3.364 13.308 2.349 1.00 92.75 115 LEU A N 1
ATOM 910 C CA . LEU A 1 115 ? 4.803 13.039 2.388 1.00 92.75 115 LEU A CA 1
ATOM 911 C C . LEU A 1 115 ? 5.229 12.062 1.282 1.00 92.75 115 LEU A C 1
ATOM 913 O O . LEU A 1 115 ? 6.238 12.294 0.615 1.00 92.75 115 LEU A O 1
ATOM 917 N N . CYS A 1 116 ? 4.451 11.001 1.050 1.00 90.94 116 CYS A N 1
ATOM 918 C CA . CYS A 1 116 ? 4.703 10.056 -0.038 1.00 90.94 116 CYS A CA 1
ATOM 919 C C . CYS A 1 116 ? 4.595 10.737 -1.408 1.00 90.94 116 CYS A C 1
ATOM 921 O O . CYS A 1 116 ? 5.411 10.466 -2.280 1.00 90.94 116 CYS A O 1
ATOM 923 N N . GLN A 1 117 ? 3.642 11.653 -1.589 1.00 89.94 117 GLN A N 1
ATOM 924 C CA . GLN A 1 117 ? 3.467 12.410 -2.830 1.00 89.94 117 GLN A CA 1
ATOM 925 C C . GLN A 1 117 ? 4.585 13.421 -3.079 1.00 89.94 117 GLN A C 1
ATOM 927 O O . GLN A 1 117 ? 5.074 13.534 -4.199 1.00 89.94 117 GLN A O 1
ATOM 932 N N . ILE A 1 118 ? 5.037 14.115 -2.035 1.00 88.38 118 ILE A N 1
ATOM 933 C CA . ILE A 1 118 ? 6.220 14.979 -2.088 1.00 88.38 118 ILE A CA 1
ATOM 934 C C . ILE A 1 118 ? 7.430 14.129 -2.472 1.00 88.38 118 ILE A C 1
ATOM 936 O O . ILE A 1 118 ? 8.105 14.426 -3.450 1.00 88.38 118 ILE A O 1
ATOM 940 N N . THR A 1 119 ? 7.657 13.015 -1.773 1.00 84.00 119 THR A N 1
ATOM 941 C CA . THR A 1 119 ? 8.728 12.064 -2.109 1.00 84.00 119 THR A CA 1
ATOM 942 C C . THR A 1 119 ? 8.611 11.600 -3.558 1.00 84.00 119 THR A C 1
ATOM 944 O O . THR A 1 119 ? 9.611 11.560 -4.261 1.00 84.00 119 THR A O 1
ATOM 947 N N . ARG A 1 120 ? 7.394 11.321 -4.039 1.00 80.06 120 ARG A N 1
ATOM 948 C CA . ARG A 1 120 ? 7.143 10.933 -5.427 1.00 80.06 120 ARG A CA 1
ATOM 949 C C . ARG A 1 120 ? 7.668 11.988 -6.405 1.00 80.06 120 ARG A C 1
ATOM 951 O O . ARG A 1 120 ? 8.464 11.661 -7.274 1.00 80.06 120 ARG A O 1
ATOM 958 N N . VAL A 1 121 ? 7.273 13.245 -6.218 1.00 80.56 121 VAL A N 1
ATOM 959 C CA . VAL A 1 121 ? 7.685 14.367 -7.078 1.00 80.56 121 VAL A CA 1
ATOM 960 C C . VAL A 1 121 ? 9.193 14.625 -6.986 1.00 80.56 121 VAL A C 1
ATOM 962 O O . VAL A 1 121 ? 9.855 14.768 -8.003 1.00 80.56 121 VAL A O 1
ATOM 965 N N . TYR A 1 122 ? 9.777 14.645 -5.786 1.00 73.25 122 TYR A N 1
ATOM 966 C CA . TYR A 1 122 ? 11.189 15.017 -5.623 1.00 73.25 122 TYR A CA 1
ATOM 967 C C . TYR A 1 122 ? 12.181 13.879 -5.902 1.00 73.25 122 TYR A C 1
ATOM 969 O O . TYR A 1 122 ? 13.319 14.153 -6.275 1.00 73.25 122 TYR A O 1
ATOM 977 N N . VAL A 1 123 ? 11.781 12.617 -5.720 1.00 66.81 123 VAL A N 1
ATOM 978 C CA . VAL A 1 123 ? 12.664 11.449 -5.884 1.00 66.81 123 VAL A CA 1
ATOM 979 C C . VAL A 1 123 ? 12.490 10.780 -7.247 1.00 66.81 123 VAL A C 1
ATOM 981 O O . VAL A 1 123 ? 13.481 10.330 -7.817 1.00 66.81 123 VAL A O 1
ATOM 984 N N . PHE A 1 124 ? 11.273 10.715 -7.803 1.00 60.97 124 PHE A N 1
ATOM 985 C CA . PHE A 1 124 ? 11.034 9.951 -9.035 1.00 60.97 124 PHE A CA 1
ATOM 986 C C . PHE A 1 124 ? 11.135 10.788 -10.314 1.00 60.97 124 PHE A C 1
ATOM 988 O O . PHE A 1 124 ? 11.615 10.253 -11.315 1.00 60.97 124 PHE A O 1
ATOM 995 N N . ASP A 1 125 ? 10.830 12.094 -10.282 1.00 54.19 125 ASP A N 1
ATOM 996 C CA . ASP A 1 125 ? 11.018 12.969 -11.458 1.00 54.19 125 ASP A CA 1
ATOM 997 C C . ASP A 1 125 ? 12.506 13.207 -11.808 1.00 54.19 125 ASP A C 1
ATOM 999 O O . ASP A 1 125 ? 12.806 13.756 -12.866 1.00 54.19 125 ASP A O 1
ATOM 1003 N N . TYR A 1 126 ? 13.453 12.738 -10.979 1.00 47.84 126 TYR A N 1
ATOM 1004 C CA . TYR A 1 126 ? 14.898 12.839 -11.232 1.00 47.84 126 TYR A CA 1
ATOM 1005 C C . TYR A 1 126 ? 15.601 11.541 -11.672 1.00 47.84 126 TYR A C 1
ATOM 1007 O O . TYR A 1 126 ? 16.818 11.572 -11.862 1.00 47.84 126 TYR A O 1
ATOM 1015 N N . GLY A 1 127 ? 14.899 10.421 -11.915 1.00 50.47 127 GLY A N 1
ATOM 1016 C CA . GLY A 1 127 ? 15.566 9.313 -12.625 1.00 50.47 127 GLY A CA 1
ATOM 1017 C C . GLY A 1 127 ? 15.004 7.896 -12.548 1.00 50.47 127 GLY A C 1
ATOM 1018 O O . GLY A 1 127 ? 15.667 6.995 -13.056 1.00 50.47 127 GLY A O 1
ATOM 1019 N N . MET A 1 128 ? 13.836 7.646 -11.946 1.00 53.81 128 MET A N 1
ATOM 1020 C CA . MET A 1 128 ? 13.334 6.273 -11.770 1.00 53.81 128 MET A CA 1
ATOM 1021 C C . MET A 1 128 ? 11.871 6.166 -12.209 1.00 53.81 128 MET A C 1
ATOM 1023 O O . MET A 1 128 ? 10.969 6.621 -11.516 1.00 53.81 128 MET A O 1
ATOM 1027 N N . TYR A 1 129 ? 11.619 5.542 -13.361 1.00 54.03 129 TYR A N 1
ATOM 1028 C CA . TYR A 1 129 ? 10.267 5.179 -13.796 1.00 54.03 129 TYR A CA 1
ATOM 1029 C C . TYR A 1 129 ? 9.798 3.946 -13.011 1.00 54.03 129 TYR A C 1
ATOM 1031 O O . TYR A 1 129 ? 10.015 2.825 -13.455 1.00 54.03 129 TYR A O 1
ATOM 1039 N N . SER A 1 130 ? 9.188 4.154 -11.843 1.00 62.91 130 SER A N 1
ATOM 1040 C CA . SER A 1 130 ? 8.515 3.101 -11.065 1.00 62.91 130 SER A CA 1
ATOM 1041 C C . SER A 1 130 ? 6.999 3.261 -11.169 1.00 62.91 130 SER A C 1
ATOM 1043 O O . SER A 1 130 ? 6.502 4.382 -11.307 1.00 62.91 130 SER A O 1
ATOM 1045 N N . ALA A 1 131 ? 6.242 2.162 -11.065 1.00 67.81 131 ALA A N 1
ATOM 1046 C CA . ALA A 1 131 ? 4.784 2.245 -10.942 1.00 67.81 131 ALA A CA 1
ATOM 1047 C C . ALA A 1 131 ? 4.370 3.118 -9.747 1.00 67.81 131 ALA A C 1
ATOM 1049 O O . ALA A 1 131 ? 4.995 3.087 -8.682 1.00 67.81 131 ALA A O 1
ATOM 1050 N N . ASP A 1 132 ? 3.290 3.881 -9.933 1.00 83.06 132 ASP A N 1
ATOM 1051 C CA . ASP A 1 132 ? 2.775 4.806 -8.929 1.00 83.06 132 ASP A CA 1
ATOM 1052 C C . ASP A 1 132 ? 2.161 4.060 -7.732 1.00 83.06 132 ASP A C 1
ATOM 1054 O O . ASP A 1 132 ? 0.974 3.728 -7.701 1.00 83.06 132 ASP A O 1
ATOM 1058 N N . PHE A 1 133 ? 2.989 3.810 -6.715 1.00 85.62 133 PHE A N 1
ATOM 1059 C CA . PHE A 1 133 ? 2.570 3.210 -5.447 1.00 85.62 133 PHE A CA 1
ATOM 1060 C C . PHE A 1 133 ? 1.653 4.137 -4.629 1.00 85.62 133 PHE A C 1
ATOM 1062 O O . PHE A 1 133 ? 0.972 3.671 -3.710 1.00 85.62 133 PHE A O 1
ATOM 1069 N N . THR A 1 134 ? 1.604 5.440 -4.943 1.00 88.88 134 THR A N 1
ATOM 1070 C CA . THR A 1 134 ? 0.741 6.386 -4.222 1.00 88.88 134 THR A CA 1
ATOM 1071 C C . THR A 1 134 ? -0.731 6.212 -4.590 1.00 88.88 134 THR A C 1
ATOM 1073 O O . THR A 1 134 ? -1.593 6.494 -3.761 1.00 88.88 134 THR A O 1
ATOM 1076 N N . GLY A 1 135 ? -1.038 5.644 -5.761 1.00 90.44 135 GLY A N 1
ATOM 1077 C CA . GLY A 1 135 ? -2.408 5.314 -6.163 1.00 90.44 135 GLY A CA 1
ATOM 1078 C C . GLY A 1 135 ? -3.117 4.378 -5.169 1.00 90.44 135 GLY A C 1
ATOM 1079 O O . GLY A 1 135 ? -4.138 4.761 -4.592 1.00 90.44 135 GLY A O 1
ATOM 1080 N N . PRO A 1 136 ? -2.580 3.175 -4.883 1.00 91.50 136 PRO A N 1
ATOM 1081 C CA . PRO A 1 136 ? -3.103 2.308 -3.824 1.00 91.50 136 PRO A CA 1
ATOM 1082 C C . PRO A 1 136 ? -3.169 2.984 -2.448 1.00 91.50 136 PRO A C 1
ATOM 1084 O O . PRO A 1 136 ? -4.127 2.776 -1.703 1.00 91.50 136 PRO A O 1
ATOM 1087 N N . MET A 1 137 ? -2.190 3.831 -2.121 1.00 93.56 137 MET A N 1
ATOM 1088 C CA . MET A 1 137 ? -2.159 4.570 -0.856 1.00 93.56 137 MET A CA 1
ATOM 1089 C C . MET A 1 137 ? -3.327 5.543 -0.711 1.00 93.56 137 MET A C 1
ATOM 1091 O O . MET A 1 137 ? -3.911 5.613 0.367 1.00 93.56 137 MET A O 1
ATOM 1095 N N . MET A 1 138 ? -3.725 6.233 -1.785 1.00 94.94 138 MET A N 1
ATOM 1096 C CA . MET A 1 138 ? -4.916 7.091 -1.781 1.00 94.94 138 MET A CA 1
ATOM 1097 C C . MET A 1 138 ? -6.165 6.302 -1.385 1.00 94.94 138 MET A C 1
ATOM 1099 O O . MET A 1 138 ? -6.934 6.750 -0.535 1.00 94.94 138 MET A O 1
ATOM 1103 N N . VAL A 1 139 ? -6.344 5.105 -1.954 1.00 94.75 139 VAL A N 1
ATOM 1104 C CA . VAL A 1 139 ? -7.490 4.235 -1.645 1.00 94.75 139 VAL A CA 1
ATOM 1105 C C . VAL A 1 139 ? -7.454 3.790 -0.182 1.00 94.75 139 VAL A C 1
ATOM 1107 O O . VAL A 1 139 ? -8.489 3.769 0.483 1.00 94.75 139 VAL A O 1
ATOM 1110 N N . ILE A 1 140 ? -6.272 3.458 0.344 1.00 94.19 140 ILE A N 1
ATOM 1111 C CA . ILE A 1 140 ? -6.096 3.102 1.758 1.00 94.19 140 ILE A CA 1
ATOM 1112 C C . ILE A 1 140 ? -6.446 4.298 2.659 1.00 94.19 140 ILE A C 1
ATOM 1114 O O . ILE A 1 140 ? -7.206 4.129 3.611 1.00 94.19 140 ILE A O 1
ATOM 1118 N N . THR A 1 141 ? -5.956 5.505 2.350 1.00 95.88 141 THR A N 1
ATOM 1119 C CA . THR A 1 141 ? -6.259 6.738 3.103 1.00 95.88 141 THR A CA 1
ATOM 1120 C C . THR A 1 141 ? -7.759 7.003 3.139 1.00 95.88 141 THR A C 1
ATOM 1122 O O . THR A 1 141 ? -8.309 7.258 4.210 1.00 95.88 141 THR A O 1
ATOM 1125 N N . GLN A 1 142 ? -8.429 6.896 1.987 1.00 96.06 142 GLN A N 1
ATOM 1126 C CA . GLN A 1 142 ? -9.877 7.073 1.877 1.00 96.06 142 GLN A CA 1
ATOM 1127 C C . GLN A 1 142 ? -10.625 6.071 2.759 1.00 96.06 142 GLN A C 1
ATOM 1129 O O . GLN A 1 142 ? -11.427 6.480 3.591 1.00 96.06 142 GLN A O 1
ATOM 1134 N N . LYS A 1 143 ? -10.312 4.774 2.644 1.00 95.19 143 LYS A N 1
ATOM 1135 C CA . LYS A 1 143 ? -10.972 3.715 3.424 1.00 95.19 143 LYS A CA 1
ATOM 1136 C C . LYS A 1 143 ? -10.789 3.880 4.930 1.00 95.19 143 LYS A C 1
ATOM 1138 O O . LYS A 1 143 ? -11.752 3.736 5.675 1.00 95.19 143 LYS A O 1
ATOM 1143 N N . ILE A 1 144 ? -9.568 4.178 5.374 1.00 94.31 144 ILE A N 1
ATOM 1144 C CA . ILE A 1 144 ? -9.271 4.381 6.796 1.00 94.31 144 ILE A CA 1
ATOM 1145 C C . ILE A 1 144 ? -10.011 5.605 7.332 1.00 94.31 144 ILE A C 1
ATOM 1147 O O . ILE A 1 144 ? -10.601 5.543 8.406 1.00 94.31 144 ILE A O 1
ATOM 1151 N N . THR A 1 145 ? -9.978 6.712 6.588 1.00 93.69 145 THR A N 1
ATOM 1152 C CA . THR A 1 145 ? -10.648 7.947 6.998 1.00 93.69 145 THR A CA 1
ATOM 1153 C C . THR A 1 145 ? -12.148 7.706 7.124 1.00 93.69 145 THR A C 1
ATOM 1155 O O . THR A 1 145 ? -12.710 8.007 8.171 1.00 93.69 145 THR A O 1
ATOM 1158 N N . SER A 1 146 ? -12.780 7.091 6.117 1.00 94.25 146 SER A N 1
ATOM 1159 C CA . SER A 1 146 ? -14.201 6.727 6.169 1.00 94.25 146 SER A CA 1
ATOM 1160 C C . SER A 1 146 ? -14.530 5.883 7.399 1.00 94.25 146 SER A C 1
ATOM 1162 O O . SER A 1 146 ? -15.426 6.245 8.149 1.00 94.25 146 SER A O 1
ATOM 1164 N N . MET A 1 147 ? -13.746 4.836 7.672 1.00 93.81 147 MET A N 1
ATOM 1165 C CA . MET A 1 147 ? -13.921 3.994 8.859 1.00 93.81 147 MET A CA 1
ATOM 1166 C C . MET A 1 147 ? -13.803 4.788 10.169 1.00 93.81 147 MET A C 1
ATOM 1168 O O . MET A 1 147 ? -14.568 4.568 11.102 1.00 93.81 147 MET A O 1
ATOM 1172 N N . ALA A 1 148 ? -12.842 5.710 10.263 1.00 91.62 148 ALA A N 1
ATOM 1173 C CA . ALA A 1 148 ? -12.630 6.497 11.473 1.00 91.62 148 ALA A CA 1
ATOM 1174 C C . ALA A 1 148 ? -13.793 7.461 11.756 1.00 91.62 148 ALA A C 1
ATOM 1176 O O . ALA A 1 148 ? -14.154 7.643 12.917 1.00 91.62 148 ALA A O 1
ATOM 1177 N N . PHE A 1 149 ? -14.374 8.059 10.712 1.00 91.81 149 PHE A N 1
ATOM 1178 C CA . PHE A 1 149 ? -15.588 8.869 10.833 1.00 91.81 149 PHE A CA 1
ATOM 1179 C C . PHE A 1 149 ? -16.808 8.007 11.177 1.00 91.81 149 PHE A C 1
ATOM 1181 O O . PHE A 1 149 ? -17.536 8.352 12.096 1.00 91.81 149 PHE A O 1
ATOM 1188 N N . GLU A 1 150 ? -16.977 6.846 10.536 1.00 92.44 150 GLU A N 1
ATOM 1189 C CA . GLU A 1 150 ? -18.065 5.912 10.859 1.00 92.44 150 GLU A CA 1
ATOM 1190 C C . GLU A 1 150 ? -18.040 5.475 12.329 1.00 92.44 150 GLU A C 1
ATOM 1192 O O . GLU A 1 150 ? -19.082 5.434 12.965 1.00 92.44 150 GLU A O 1
ATOM 1197 N N . ILE A 1 151 ? -16.864 5.186 12.897 1.00 89.31 151 ILE A N 1
ATOM 1198 C CA . ILE A 1 151 ? -16.737 4.823 14.319 1.00 89.31 151 ILE A CA 1
ATOM 1199 C C . ILE A 1 151 ? -17.056 6.006 15.243 1.00 89.31 151 ILE A C 1
ATOM 1201 O O . ILE A 1 151 ? -17.554 5.795 16.342 1.00 89.31 151 ILE A O 1
ATOM 1205 N N . HIS A 1 152 ? -16.733 7.234 14.836 1.00 89.31 152 HIS A N 1
ATOM 1206 C CA . HIS A 1 152 ? -17.053 8.425 15.622 1.00 89.31 152 HIS A CA 1
ATOM 1207 C C . HIS A 1 152 ? -18.558 8.731 15.632 1.00 89.31 152 HIS A C 1
ATOM 1209 O O . HIS A 1 152 ? -19.062 9.257 16.620 1.00 89.31 152 HIS A O 1
ATOM 1215 N N . ASP A 1 153 ? -19.255 8.420 14.539 1.00 88.56 153 ASP A N 1
ATOM 1216 C CA . ASP A 1 153 ? -20.670 8.750 14.351 1.00 88.56 153 ASP A CA 1
ATOM 1217 C C . ASP A 1 153 ? -21.639 7.694 14.936 1.00 88.56 153 ASP A C 1
ATOM 1219 O O . ASP A 1 153 ? -22.855 7.900 14.892 1.00 88.56 153 ASP A O 1
ATOM 1223 N N . VAL A 1 154 ? -21.120 6.579 15.475 1.00 82.06 154 VAL A N 1
ATOM 1224 C CA . VAL A 1 154 ? -21.876 5.531 16.201 1.00 82.06 154 VAL A CA 1
ATOM 1225 C C . VAL A 1 154 ? -21.960 5.854 17.689 1.00 82.06 154 VAL A C 1
ATOM 1227 O O . VAL A 1 154 ? -23.093 5.797 18.221 1.00 82.06 154 VAL A O 1
#

pLDDT: mean 87.05, std 13.81, range [32.75, 96.88]

Sequence (154 aa):
MAPQTTASCTGSTLLQPISEIINLPVDQVNFVACQLFALLMAMWFRIYLHPSKTSPFVRHVVATLLGLYLALFCFGWYSLHFLIQSGLSYGVMIFVSLEHMHKYCFIVTLGYLILCQITRVYVFDYGMYSADFTGPMMVITQKITSMAFEIHDV

Radius of gyration: 18.45 Å; chains: 1; bounding box: 48×37×51 Å

Foldseek 3Di:
DDPDDPQPEQADCPCVVVCVVVVHPVLVVLVVVLVVVVVVVVVVCVPPVPCVHHPPVVSVVVVVVSVLVSLCRNRNPLSVLVVVLVVLLVVLVVPPDLQCSLVSNLCSLVVSLVVVVVCCVPPCVVPHPYPDPSVVSVVSSVVSSVVSVVSSVD